Protein AF-A0A938MZ87-F1 (afdb_monomer_lite)

Foldseek 3Di:
DKKWFAAPPPDDIDIDDAPDPVPQPDPVSNVVRVVLLVVLVVLAQAPDAAPVCPPPPVVVVVSVVSNVVSVVSVVVVQVVVCVVPVGPGMDDWRKDADADDPVVVVVVDDSPDPVRIDTDDRHDHPPPPPDDD

Secondary structure (DSSP, 8-state):
-EEEEE-TTSPPPEEEESS-TTTS-SHHHHHHHHHHHHHHHHT---SSPPGGGTT-HHHHHHHHHHHHHHHHHHHHHHHHHHHHHT-SEEEEEEEEEPPPPHHHHHTT--TT-GGGEEEE-SS--TT------

pLDDT: mean 89.69, std 13.4, range [28.67, 97.69]

Structure (mmCIF, N/CA/C/O backbone):
data_AF-A0A938MZ87-F1
#
_entry.id   AF-A0A938MZ87-F1
#
loop_
_atom_site.group_PDB
_atom_site.id
_atom_site.type_symbol
_atom_site.label_atom_id
_atom_site.label_alt_id
_atom_site.label_comp_id
_atom_site.label_asym_id
_atom_site.label_entity_id
_atom_site.label_seq_id
_atom_site.pdbx_PDB_ins_code
_atom_site.Cartn_x
_atom_site.Cartn_y
_atom_site.Cartn_z
_atom_site.occupancy
_atom_site.B_iso_or_equiv
_atom_site.auth_seq_id
_atom_site.auth_comp_id
_atom_site.auth_asym_id
_atom_site.auth_atom_id
_atom_site.pdbx_PDB_model_num
ATOM 1 N 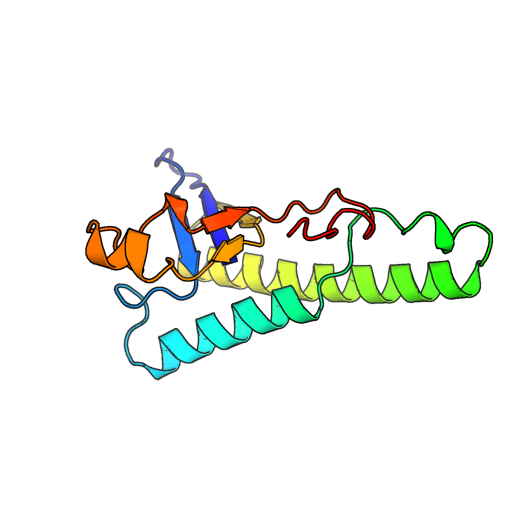N . MET A 1 1 ? -4.345 -3.036 0.932 1.00 92.31 1 MET A N 1
ATOM 2 C CA . MET A 1 1 ? -3.022 -2.578 1.4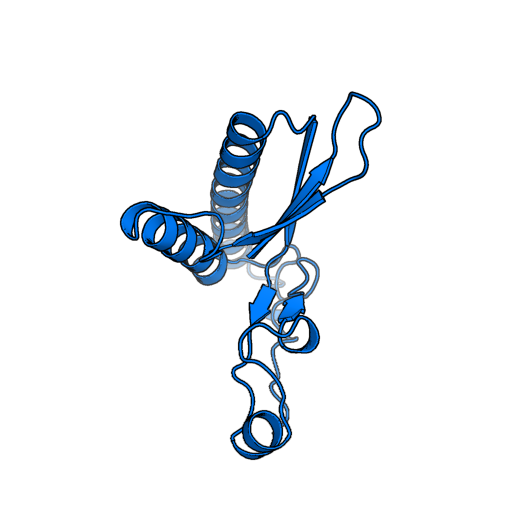40 1.00 92.31 1 MET A CA 1
ATOM 3 C C . MET A 1 1 ? -2.889 -2.940 2.918 1.00 92.31 1 MET A C 1
ATOM 5 O O . MET A 1 1 ? -3.905 -2.948 3.599 1.00 92.31 1 MET A O 1
ATOM 9 N N . ARG A 1 2 ? -1.682 -3.209 3.435 1.00 94.88 2 ARG A N 1
ATOM 10 C CA . ARG A 1 2 ? -1.417 -3.358 4.880 1.00 94.88 2 ARG A CA 1
ATOM 11 C C . ARG A 1 2 ? -0.450 -2.278 5.354 1.00 94.88 2 ARG A C 1
ATOM 13 O O . ARG A 1 2 ? 0.578 -2.066 4.721 1.00 94.88 2 ARG A O 1
ATOM 20 N N . GLY A 1 3 ? -0.792 -1.597 6.441 1.00 94.94 3 GLY A N 1
ATOM 21 C CA . GLY A 1 3 ? 0.102 -0.693 7.156 1.00 94.94 3 GLY A CA 1
ATOM 22 C C . GLY A 1 3 ? 0.555 -1.338 8.460 1.00 94.94 3 GLY A C 1
ATOM 23 O O . GLY A 1 3 ? -0.289 -1.790 9.231 1.00 94.94 3 GLY A O 1
ATOM 24 N N . ARG A 1 4 ? 1.862 -1.368 8.708 1.00 96.25 4 ARG A N 1
ATOM 25 C CA . ARG A 1 4 ? 2.455 -1.693 10.007 1.00 96.25 4 ARG A CA 1
ATOM 26 C C . ARG A 1 4 ? 2.868 -0.390 10.677 1.00 96.25 4 ARG A C 1
ATOM 28 O O . ARG A 1 4 ? 3.621 0.377 10.083 1.00 96.25 4 ARG A O 1
ATOM 35 N N . LEU A 1 5 ? 2.332 -0.127 11.860 1.00 96.00 5 LEU A N 1
ATOM 36 C CA . LEU A 1 5 ? 2.520 1.100 12.620 1.00 96.00 5 LEU A CA 1
ATOM 37 C C . LEU A 1 5 ? 3.399 0.791 13.827 1.00 96.00 5 LEU A C 1
ATOM 39 O O . LEU A 1 5 ? 3.042 -0.059 14.639 1.00 96.00 5 LEU A O 1
ATOM 43 N N . GLU A 1 6 ? 4.525 1.482 13.955 1.00 96.19 6 GLU A N 1
ATOM 44 C CA . GLU A 1 6 ? 5.449 1.315 15.076 1.00 96.19 6 GLU A CA 1
ATOM 45 C C . GLU A 1 6 ? 5.502 2.598 15.907 1.00 96.19 6 GLU A C 1
ATOM 47 O O . GLU A 1 6 ? 5.670 3.704 15.379 1.00 96.19 6 GLU A O 1
ATOM 52 N N . TYR A 1 7 ? 5.330 2.457 17.220 1.00 94.38 7 TYR A N 1
ATOM 53 C CA . TYR A 1 7 ? 5.186 3.573 18.149 1.00 94.38 7 TYR A CA 1
ATOM 54 C C . TYR A 1 7 ? 6.497 3.857 18.890 1.00 94.38 7 TYR A C 1
ATOM 56 O O . TYR A 1 7 ? 7.283 2.962 19.189 1.00 94.38 7 TYR A O 1
ATOM 64 N N . GLY A 1 8 ? 6.755 5.133 19.187 1.00 90.88 8 GLY A N 1
ATOM 65 C CA . GLY A 1 8 ? 7.977 5.558 19.884 1.00 90.88 8 GLY A CA 1
ATOM 66 C C . GLY A 1 8 ? 7.928 5.420 21.409 1.00 90.88 8 GLY A C 1
ATOM 67 O O . GLY A 1 8 ? 8.943 5.643 22.061 1.00 90.88 8 GLY A O 1
ATOM 68 N N . ASP A 1 9 ? 6.766 5.085 21.965 1.00 90.75 9 ASP A N 1
ATOM 69 C CA . ASP A 1 9 ? 6.466 5.053 23.402 1.00 90.75 9 ASP A CA 1
ATOM 70 C C . ASP A 1 9 ? 6.504 3.640 24.011 1.00 90.75 9 ASP A C 1
ATOM 72 O O . ASP A 1 9 ? 6.147 3.454 25.172 1.00 90.75 9 ASP A O 1
ATOM 76 N N . GLY A 1 10 ? 6.953 2.644 23.240 1.00 86.25 10 GLY A N 1
ATOM 77 C CA . GLY A 1 10 ? 7.078 1.255 23.682 1.00 86.25 10 GLY A CA 1
ATOM 78 C C . GLY A 1 10 ? 5.811 0.410 23.526 1.00 86.25 10 GLY A C 1
ATOM 79 O O . GLY A 1 10 ? 5.836 -0.760 23.904 1.00 86.25 10 GLY A O 1
ATOM 80 N N . ARG A 1 11 ? 4.721 0.952 22.958 1.00 92.56 11 ARG A N 1
ATOM 81 C CA . ARG A 1 11 ? 3.563 0.140 22.546 1.00 92.56 11 ARG A CA 1
ATOM 82 C C . ARG A 1 11 ? 3.949 -0.845 21.440 1.00 92.56 11 ARG A C 1
ATOM 84 O O . ARG A 1 11 ? 4.803 -0.552 20.603 1.00 92.56 11 ARG A O 1
ATOM 91 N N . GLU A 1 12 ? 3.288 -2.002 21.423 1.00 93.62 12 GLU A N 1
ATOM 92 C CA . GLU A 1 12 ? 3.479 -3.003 20.372 1.00 93.62 12 GLU A CA 1
ATOM 93 C C . GLU A 1 12 ? 3.107 -2.453 18.991 1.00 93.62 12 GLU A C 1
ATOM 95 O O . GLU A 1 12 ? 2.204 -1.624 18.850 1.00 93.62 12 GLU A O 1
ATOM 100 N N . ALA A 1 13 ? 3.812 -2.937 17.966 1.00 94.06 13 ALA A N 1
ATOM 101 C CA . ALA A 1 13 ? 3.510 -2.591 16.588 1.00 94.06 13 ALA A CA 1
ATOM 102 C C . ALA A 1 13 ? 2.105 -3.074 16.208 1.00 94.06 13 ALA A C 1
ATOM 104 O O . ALA A 1 13 ? 1.732 -4.217 16.475 1.00 94.06 13 ALA A O 1
ATOM 105 N N . GLU A 1 14 ? 1.345 -2.219 15.535 1.00 94.62 14 GLU A N 1
ATOM 106 C CA . GLU A 1 14 ? -0.022 -2.512 15.122 1.00 94.62 14 GLU A CA 1
ATOM 107 C C . GLU A 1 14 ? -0.088 -2.739 13.610 1.00 94.62 14 GLU A C 1
ATOM 109 O O . GLU A 1 14 ? 0.433 -1.946 12.824 1.00 94.62 14 GLU A O 1
ATOM 114 N N . GLU A 1 15 ? -0.767 -3.801 13.178 1.00 93.81 15 GLU A N 1
ATOM 115 C CA . GLU A 1 15 ? -1.067 -4.023 11.764 1.00 93.81 15 GLU A CA 1
ATOM 116 C C . GLU A 1 15 ? -2.510 -3.641 11.442 1.00 93.81 15 GLU A C 1
ATOM 118 O O . GLU A 1 15 ? -3.456 -4.143 12.049 1.00 93.81 15 GLU A O 1
ATOM 123 N N . ARG A 1 16 ? -2.683 -2.803 10.417 1.00 92.62 16 ARG A N 1
ATOM 124 C CA . ARG A 1 16 ? -3.989 -2.412 9.877 1.00 92.62 16 ARG A CA 1
ATOM 125 C C . ARG A 1 16 ? -4.092 -2.774 8.404 1.00 92.62 16 ARG A C 1
ATOM 127 O O . ARG A 1 16 ? -3.166 -2.542 7.627 1.00 92.62 16 ARG A O 1
ATOM 134 N N . ILE A 1 17 ? -5.235 -3.323 8.010 1.00 92.75 17 ILE A N 1
ATOM 135 C CA . ILE A 1 17 ? -5.586 -3.558 6.605 1.00 92.75 17 ILE A CA 1
ATOM 136 C C . ILE A 1 1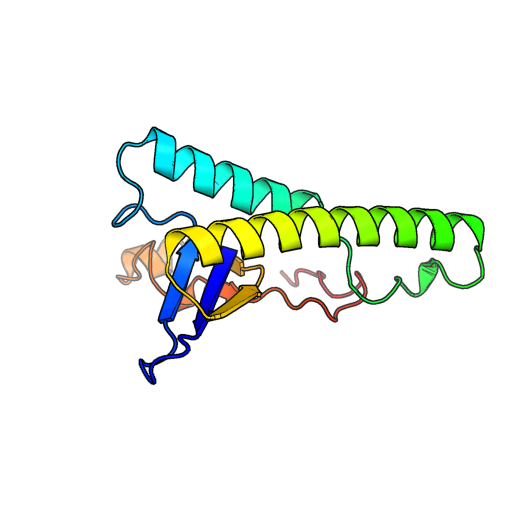7 ? -6.447 -2.387 6.138 1.00 92.75 17 ILE A C 1
ATOM 138 O O . ILE A 1 17 ? -7.330 -1.957 6.869 1.00 92.75 17 ILE A O 1
ATOM 142 N N . TYR A 1 18 ? -6.176 -1.888 4.935 1.00 92.44 18 TYR A N 1
ATOM 143 C CA . TYR A 1 18 ? -6.931 -0.821 4.287 1.00 92.44 18 TYR A CA 1
ATOM 144 C C . TYR A 1 18 ? -7.484 -1.310 2.939 1.00 92.44 18 TYR A C 1
ATOM 146 O O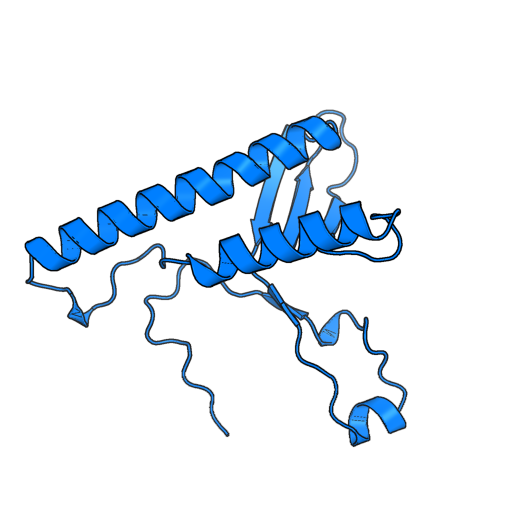 . TYR A 1 18 ? -6.728 -1.936 2.173 1.00 92.44 18 TYR A O 1
ATOM 154 N N . PRO A 1 19 ? -8.749 -0.991 2.616 1.00 92.56 19 PRO A N 1
ATOM 155 C CA . PRO A 1 19 ? -9.737 -0.349 3.496 1.00 92.56 19 PRO A CA 1
ATOM 156 C C . PRO A 1 19 ? -10.326 -1.323 4.544 1.00 92.56 19 PRO A C 1
ATOM 158 O O . PRO A 1 19 ? -10.281 -2.540 4.360 1.00 92.56 19 PRO A O 1
ATOM 161 N N . ASN A 1 20 ? -10.914 -0.801 5.623 1.00 90.75 20 ASN A N 1
ATOM 162 C CA . ASN A 1 20 ? -11.509 -1.564 6.727 1.00 90.75 20 ASN A CA 1
ATOM 163 C C . ASN A 1 20 ? -12.872 -1.001 7.160 1.00 90.75 20 ASN A C 1
ATOM 165 O O . ASN A 1 20 ? -12.983 0.096 7.710 1.00 90.75 20 ASN A O 1
ATOM 169 N N . LEU A 1 21 ? -13.919 -1.810 6.971 1.00 88.50 21 LEU A N 1
ATOM 170 C CA . LEU A 1 21 ? -15.310 -1.450 7.270 1.00 88.50 21 LEU A CA 1
ATOM 171 C C . LEU A 1 21 ? -15.585 -1.175 8.756 1.00 88.50 21 LEU A C 1
ATOM 173 O O . LEU A 1 21 ? -16.552 -0.480 9.060 1.00 88.50 21 LEU A O 1
ATOM 177 N N . ASN A 1 22 ? -14.765 -1.695 9.671 1.00 88.75 22 ASN A N 1
ATOM 178 C CA . ASN A 1 22 ? -14.955 -1.515 11.112 1.00 88.75 22 ASN A CA 1
ATOM 179 C C . ASN A 1 22 ? -14.423 -0.166 11.611 1.00 88.75 22 ASN A C 1
ATOM 181 O O . ASN A 1 22 ? -14.893 0.336 12.628 1.00 88.75 22 ASN A O 1
ATOM 185 N N . THR A 1 23 ? -13.447 0.419 10.914 1.00 87.88 23 THR A N 1
ATOM 186 C CA . THR A 1 23 ? -12.738 1.628 11.366 1.00 87.88 23 THR A CA 1
ATOM 187 C C . THR A 1 23 ? -12.959 2.838 10.461 1.00 87.88 23 THR A C 1
ATOM 189 O O . THR A 1 23 ? -12.725 3.963 10.886 1.00 87.88 23 THR A O 1
ATOM 192 N N . GLU A 1 24 ? -13.422 2.642 9.224 1.00 91.00 24 GLU A N 1
ATOM 193 C CA . GLU A 1 24 ? -13.500 3.699 8.206 1.00 91.00 24 GLU A CA 1
ATOM 194 C C . GLU A 1 24 ? -14.944 4.128 7.903 1.00 91.00 24 GLU A C 1
ATOM 196 O O . GLU A 1 24 ? -15.379 4.190 6.752 1.00 91.00 24 GLU A O 1
ATOM 201 N N . TRP A 1 25 ? -15.698 4.455 8.951 1.00 87.94 25 TRP A N 1
ATOM 202 C CA . TRP A 1 25 ? -17.011 5.093 8.829 1.00 87.94 25 TRP A CA 1
ATOM 203 C C . TRP A 1 25 ? -16.898 6.624 8.882 1.00 87.94 25 TRP A C 1
ATOM 205 O O . TRP A 1 25 ? -16.084 7.144 9.644 1.00 87.94 25 TRP A O 1
ATOM 215 N N . PRO A 1 26 ? -17.717 7.381 8.122 1.00 93.44 26 PRO A N 1
ATOM 216 C CA . PRO A 1 26 ? -18.791 6.952 7.213 1.00 93.44 26 PRO A CA 1
ATOM 217 C C . PRO A 1 26 ? -18.285 6.370 5.883 1.00 93.44 26 PRO A C 1
ATOM 219 O O . PRO A 1 26 ? -17.107 6.482 5.572 1.00 93.44 26 PRO A O 1
ATOM 222 N N . ARG A 1 27 ? -19.183 5.816 5.047 1.00 91.31 27 ARG A N 1
ATOM 223 C CA . ARG A 1 27 ? -18.856 5.159 3.753 1.00 91.31 27 ARG A CA 1
ATOM 224 C C . ARG A 1 27 ? -17.879 5.938 2.857 1.00 91.31 27 ARG A C 1
ATOM 226 O O . ARG A 1 27 ? -17.120 5.324 2.113 1.00 91.31 27 ARG A O 1
ATOM 233 N N . LEU A 1 28 ? -17.891 7.272 2.909 1.00 94.31 28 LEU A N 1
ATOM 234 C CA . LEU A 1 28 ? -16.954 8.108 2.153 1.00 94.31 28 LEU A CA 1
ATOM 235 C C . LEU A 1 28 ? -15.494 7.933 2.610 1.00 94.31 28 LEU A C 1
ATOM 237 O O . LEU A 1 28 ? -14.596 7.940 1.771 1.00 94.31 28 LEU A O 1
ATOM 241 N N . LEU A 1 29 ? -15.251 7.748 3.911 1.00 91.50 29 LEU A N 1
ATOM 242 C CA . LEU A 1 29 ? -13.917 7.495 4.453 1.00 91.50 29 LEU A CA 1
ATOM 243 C C . LEU A 1 29 ? -13.392 6.134 3.982 1.00 91.50 29 LEU A C 1
ATOM 245 O O . LEU A 1 29 ? -12.290 6.068 3.441 1.00 91.50 29 LEU A O 1
ATOM 249 N N . TYR A 1 30 ? -14.216 5.088 4.075 1.00 93.94 30 TYR A N 1
ATOM 250 C CA . TYR A 1 30 ? -13.907 3.778 3.497 1.00 93.94 30 TYR A CA 1
ATOM 251 C C . TYR A 1 30 ? -13.573 3.883 2.006 1.00 93.94 30 TYR A C 1
ATOM 253 O O . TYR A 1 30 ? -12.547 3.388 1.543 1.00 93.94 30 TYR A O 1
ATOM 261 N N . HIS A 1 31 ? -14.414 4.584 1.239 1.00 93.50 31 HIS A N 1
ATOM 262 C CA . HIS A 1 31 ? -14.192 4.754 -0.193 1.00 93.50 31 HIS A CA 1
ATOM 263 C C . HIS A 1 31 ? -12.875 5.480 -0.489 1.00 93.50 31 HIS A C 1
ATOM 265 O O . HIS A 1 31 ? -12.169 5.106 -1.421 1.00 93.50 31 HIS A O 1
ATOM 271 N N . ARG A 1 32 ? -12.493 6.470 0.326 1.00 93.12 32 ARG A N 1
ATOM 272 C CA . ARG A 1 32 ? -11.180 7.113 0.219 1.00 93.12 32 ARG A CA 1
ATOM 273 C C . ARG A 1 32 ? -10.057 6.092 0.399 1.00 93.12 32 ARG A C 1
ATOM 275 O O . ARG A 1 32 ? -9.195 6.014 -0.467 1.00 93.12 32 ARG A O 1
ATOM 282 N N . HIS A 1 33 ? -10.061 5.298 1.467 1.00 92.88 33 HIS A N 1
ATOM 283 C CA . HIS A 1 33 ? -9.010 4.298 1.696 1.00 92.88 33 HIS A CA 1
ATOM 284 C C . HIS A 1 33 ? -8.979 3.204 0.625 1.00 92.88 33 HIS A C 1
ATOM 286 O O . HIS A 1 33 ? -7.891 2.759 0.247 1.00 92.88 33 HIS A O 1
ATOM 292 N N . PHE A 1 34 ? -10.142 2.833 0.083 1.00 94.38 34 PHE A N 1
ATOM 293 C CA . PHE A 1 34 ? -10.246 1.970 -1.088 1.00 94.38 34 PHE A CA 1
ATOM 294 C C . PHE A 1 34 ? -9.523 2.598 -2.285 1.00 94.38 34 PHE A C 1
ATOM 296 O O . PHE A 1 34 ? -8.558 2.027 -2.784 1.00 94.38 34 PHE A O 1
ATOM 303 N N . MET A 1 35 ? -9.899 3.819 -2.680 1.00 94.62 35 MET A N 1
ATOM 304 C CA . MET A 1 35 ? -9.300 4.509 -3.828 1.00 94.62 35 MET A CA 1
ATOM 305 C C . MET A 1 35 ? -7.793 4.732 -3.668 1.00 94.62 35 MET A C 1
ATOM 307 O O . MET A 1 35 ? -7.055 4.629 -4.645 1.00 94.62 35 MET A O 1
ATOM 311 N N . LEU A 1 36 ? -7.321 5.024 -2.453 1.00 93.56 36 LEU A N 1
ATOM 312 C CA . LEU A 1 36 ? -5.891 5.171 -2.175 1.00 93.56 36 LEU A CA 1
ATOM 313 C C . LEU A 1 36 ? -5.161 3.828 -2.325 1.00 93.56 36 LEU A C 1
ATOM 315 O O . LEU A 1 36 ? -4.147 3.759 -3.015 1.00 93.56 36 LEU A O 1
ATOM 319 N N . SER A 1 37 ? -5.696 2.752 -1.744 1.00 93.81 37 SER A N 1
ATOM 320 C CA . SER A 1 37 ? -5.101 1.413 -1.851 1.00 93.81 37 SER A CA 1
ATOM 321 C C . SER A 1 37 ? -5.015 0.940 -3.307 1.00 93.81 37 SER A C 1
ATOM 323 O O . SER A 1 37 ? -3.958 0.473 -3.732 1.00 93.81 37 SER A O 1
ATOM 325 N N . GLU A 1 38 ? -6.082 1.144 -4.083 1.00 94.94 38 GLU A N 1
ATOM 326 C CA . GLU A 1 38 ? -6.126 0.825 -5.515 1.00 94.94 38 GLU A CA 1
ATOM 327 C C . GLU A 1 38 ? -5.153 1.692 -6.321 1.00 94.94 38 GLU A C 1
ATOM 329 O O . GLU A 1 38 ? -4.405 1.197 -7.158 1.00 94.94 38 GLU A O 1
ATOM 334 N N . SER A 1 39 ? -5.103 2.997 -6.038 1.00 95.00 39 SER A N 1
ATOM 335 C CA . SER A 1 39 ? -4.171 3.934 -6.674 1.00 95.00 39 SER A CA 1
ATOM 336 C C . SER A 1 39 ? -2.708 3.529 -6.464 1.00 95.00 39 SER A C 1
ATOM 338 O O . SER A 1 39 ? -1.911 3.617 -7.400 1.00 95.00 39 SER A O 1
ATOM 340 N N . LEU A 1 40 ? -2.349 3.069 -5.260 1.00 94.44 40 LEU A N 1
ATOM 341 C CA . LEU A 1 40 ? -1.006 2.566 -4.968 1.00 94.44 40 LEU A CA 1
ATOM 342 C C . LEU A 1 40 ? -0.695 1.301 -5.775 1.00 94.44 40 LEU A C 1
ATOM 344 O O . LEU A 1 40 ? 0.387 1.193 -6.344 1.00 94.44 40 LEU A O 1
ATOM 348 N N . HIS A 1 41 ? -1.634 0.355 -5.835 1.00 95.19 41 HIS A N 1
ATOM 349 C CA . HIS A 1 41 ? -1.447 -0.884 -6.586 1.00 95.19 41 HIS A CA 1
ATOM 350 C C . HIS A 1 41 ? -1.329 -0.627 -8.096 1.00 95.19 41 HIS A C 1
ATOM 352 O O . HIS A 1 41 ? -0.393 -1.112 -8.723 1.00 95.19 41 HIS A O 1
ATOM 358 N N . ASN A 1 42 ? -2.221 0.183 -8.669 1.00 95.06 42 ASN A N 1
ATOM 359 C CA . ASN A 1 42 ? -2.280 0.448 -10.111 1.00 95.06 42 ASN A CA 1
ATOM 360 C C . ASN A 1 42 ? -1.060 1.204 -10.650 1.00 95.06 42 ASN A C 1
ATOM 362 O O . ASN A 1 42 ? -0.763 1.136 -11.839 1.00 95.06 42 ASN A O 1
ATOM 366 N N . ARG A 1 43 ? -0.361 1.948 -9.788 1.00 95.31 43 ARG A N 1
ATOM 367 C CA . ARG A 1 43 ? 0.870 2.677 -10.131 1.00 95.31 43 ARG A CA 1
ATOM 368 C C . ARG A 1 43 ? 2.126 1.951 -9.674 1.00 95.31 43 ARG A C 1
ATOM 370 O O . ARG A 1 43 ? 3.199 2.548 -9.689 1.00 95.31 43 ARG A O 1
ATOM 377 N N . TYR A 1 44 ? 2.001 0.707 -9.220 1.00 95.88 44 TYR A N 1
ATOM 378 C CA . TYR A 1 44 ? 3.140 -0.055 -8.748 1.00 95.88 44 TYR A CA 1
ATOM 379 C C . TYR A 1 44 ? 4.197 -0.195 -9.842 1.00 95.88 44 TYR A C 1
ATOM 381 O O . TYR A 1 44 ? 3.913 -0.595 -10.969 1.00 95.88 44 TYR A O 1
ATOM 389 N N . VAL A 1 45 ? 5.434 0.102 -9.464 1.00 94.62 45 VAL A N 1
ATOM 390 C CA . VAL A 1 45 ? 6.626 -0.171 -10.258 1.00 94.62 45 VAL A CA 1
ATOM 391 C C . VAL A 1 45 ? 7.572 -0.938 -9.344 1.00 94.62 45 VAL A C 1
ATOM 393 O O . VAL A 1 45 ? 7.822 -0.444 -8.240 1.00 94.62 45 VAL A O 1
ATOM 396 N N . PRO A 1 46 ? 8.088 -2.112 -9.747 1.00 92.94 46 PRO A N 1
ATOM 397 C CA . PRO A 1 46 ? 8.969 -2.908 -8.898 1.00 92.94 46 PRO A CA 1
ATOM 398 C C . PRO A 1 46 ? 10.238 -2.150 -8.530 1.00 92.94 46 PRO A C 1
ATOM 400 O O . PRO A 1 46 ? 10.617 -1.194 -9.206 1.00 92.94 46 PRO A O 1
ATOM 403 N N . ARG A 1 47 ? 10.895 -2.551 -7.439 1.00 91.94 47 ARG A N 1
ATOM 404 C CA . ARG A 1 47 ? 12.135 -1.909 -6.985 1.00 91.94 47 ARG A CA 1
ATOM 405 C C . ARG A 1 47 ? 13.319 -2.214 -7.895 1.00 91.94 47 ARG A C 1
ATOM 407 O O . ARG A 1 47 ? 14.196 -1.367 -8.056 1.00 91.94 47 ARG A O 1
ATOM 414 N N . LEU A 1 48 ? 13.362 -3.417 -8.461 1.00 90.69 48 LEU A N 1
ATOM 415 C CA . LEU A 1 48 ? 14.391 -3.829 -9.408 1.00 90.69 48 LEU A CA 1
ATOM 416 C C . LEU A 1 48 ? 13.871 -3.673 -10.841 1.00 90.69 48 LEU A C 1
ATOM 418 O O . LEU A 1 48 ? 12.718 -4.024 -11.113 1.00 90.69 48 LEU A O 1
ATOM 422 N N . PRO A 1 49 ? 14.686 -3.129 -11.762 1.00 90.62 49 PRO A N 1
ATOM 423 C CA . PRO A 1 49 ? 14.288 -3.042 -13.154 1.00 90.62 49 PRO A CA 1
ATOM 424 C C . PRO A 1 49 ? 14.110 -4.457 -13.722 1.00 90.62 49 PRO A C 1
ATOM 426 O O . PRO A 1 49 ? 14.945 -5.323 -13.447 1.00 90.62 49 PRO A O 1
ATOM 429 N N . PRO A 1 50 ? 13.054 -4.696 -14.516 1.00 89.31 50 PRO A N 1
ATOM 430 C CA . PRO A 1 50 ? 12.892 -5.953 -15.229 1.00 89.31 50 PRO A CA 1
ATOM 431 C C . PRO A 1 50 ? 14.114 -6.255 -16.121 1.00 89.31 50 PRO A C 1
ATOM 433 O O . PRO A 1 50 ? 14.644 -5.319 -16.742 1.00 89.31 50 PRO A O 1
ATOM 436 N N . PRO A 1 51 ? 14.584 -7.518 -16.189 1.00 89.06 51 PRO A N 1
ATOM 437 C CA . PRO A 1 51 ? 15.749 -7.903 -16.988 1.00 89.06 51 PRO A CA 1
ATOM 438 C C . PRO A 1 51 ? 15.647 -7.502 -18.465 1.00 89.06 51 PRO A C 1
ATOM 440 O O . PRO A 1 51 ? 16.657 -7.200 -19.096 1.00 89.06 51 PRO A O 1
ATOM 443 N N . GLU A 1 52 ? 14.434 -7.427 -19.012 1.00 88.56 52 GLU A N 1
ATOM 444 C CA . GLU A 1 52 ? 14.148 -7.092 -20.410 1.00 88.56 52 GLU A CA 1
ATOM 445 C C . GLU A 1 52 ? 14.506 -5.645 -20.761 1.00 88.56 52 GLU A C 1
ATOM 447 O O . GLU A 1 52 ? 14.713 -5.321 -21.929 1.00 88.56 52 GLU A O 1
ATOM 452 N N . LEU A 1 53 ? 14.596 -4.761 -19.761 1.00 89.62 53 LEU A N 1
ATOM 453 C CA . LEU A 1 53 ? 15.010 -3.371 -19.965 1.00 89.62 53 LEU A CA 1
ATOM 454 C C . LEU A 1 53 ? 16.539 -3.223 -20.033 1.00 89.62 53 LEU A C 1
ATOM 456 O O . LEU A 1 53 ? 17.043 -2.127 -20.308 1.00 89.62 53 LEU A O 1
ATOM 460 N N . ALA A 1 54 ? 17.296 -4.292 -19.761 1.00 86.38 54 ALA A N 1
ATOM 461 C CA . ALA A 1 54 ? 18.750 -4.255 -19.775 1.00 86.38 54 ALA A CA 1
ATOM 462 C C . ALA A 1 54 ? 19.278 -3.826 -21.154 1.00 86.38 54 ALA A C 1
ATOM 464 O O . ALA A 1 54 ? 18.861 -4.318 -22.198 1.00 86.38 54 ALA A O 1
ATOM 465 N N . GLY A 1 55 ? 20.212 -2.873 -21.161 1.00 86.06 55 GLY A N 1
ATOM 466 C CA . GLY A 1 55 ? 20.810 -2.344 -22.391 1.00 86.06 55 GLY A CA 1
ATOM 467 C C . GLY A 1 55 ? 19.992 -1.261 -23.106 1.00 86.06 55 GLY A C 1
ATOM 468 O O . GLY A 1 55 ? 20.542 -0.593 -23.979 1.00 86.06 55 GLY A O 1
ATOM 469 N N . ASN A 1 56 ? 18.738 -0.998 -22.709 1.00 93.56 56 ASN A N 1
ATOM 470 C CA . ASN A 1 56 ? 17.954 0.120 -23.238 1.00 93.56 56 ASN A CA 1
ATOM 471 C C . ASN A 1 56 ? 17.937 1.304 -22.259 1.00 93.56 56 ASN A C 1
ATOM 473 O O . ASN A 1 56 ? 17.093 1.405 -21.366 1.00 93.56 56 ASN A O 1
ATOM 477 N N . ALA A 1 57 ? 18.878 2.233 -22.444 1.00 93.69 57 ALA A N 1
ATOM 478 C CA . ALA A 1 57 ? 19.045 3.379 -21.552 1.00 93.69 57 ALA A CA 1
ATOM 479 C C . ALA A 1 57 ? 17.771 4.234 -21.421 1.00 93.69 57 ALA A C 1
ATOM 481 O O . ALA A 1 57 ? 17.437 4.658 -20.317 1.00 93.69 57 ALA A O 1
ATOM 482 N N . GLU A 1 58 ? 17.037 4.466 -22.511 1.00 95.56 58 GLU A N 1
ATOM 483 C CA . GLU A 1 58 ? 15.827 5.295 -22.499 1.00 95.56 58 GLU A CA 1
ATOM 484 C C . GLU A 1 58 ? 14.692 4.634 -21.701 1.00 95.56 58 GLU A C 1
ATOM 486 O O . GLU A 1 58 ? 14.042 5.281 -20.875 1.00 95.56 58 GLU A O 1
ATOM 491 N N . GLN A 1 59 ? 14.481 3.330 -21.897 1.00 94.19 59 GLN A N 1
ATOM 492 C CA . GLN A 1 59 ? 13.488 2.570 -21.136 1.00 94.19 59 GLN A CA 1
ATOM 493 C C . GLN A 1 59 ? 13.845 2.497 -19.648 1.00 94.19 59 GLN A C 1
ATOM 495 O O . GLN A 1 59 ? 12.965 2.674 -18.805 1.00 94.19 59 GLN A O 1
ATOM 500 N N . ILE A 1 60 ? 15.129 2.330 -19.315 1.00 95.38 60 ILE A N 1
ATOM 501 C CA . ILE A 1 60 ? 15.606 2.384 -17.927 1.00 95.38 60 ILE A CA 1
ATOM 502 C C . ILE A 1 60 ? 15.320 3.754 -17.299 1.00 95.38 60 ILE A C 1
ATOM 504 O O . ILE A 1 60 ? 14.878 3.809 -16.151 1.00 95.38 60 ILE A O 1
ATOM 508 N N . GLN A 1 61 ? 15.522 4.864 -18.019 1.00 95.62 61 GLN A N 1
ATOM 509 C CA . GLN A 1 61 ? 15.188 6.194 -17.490 1.00 95.62 61 GLN A CA 1
ATOM 510 C C . GLN A 1 61 ? 13.682 6.366 -17.262 1.00 95.62 61 GLN A C 1
ATOM 512 O O . GLN A 1 61 ? 13.281 6.860 -16.208 1.00 95.62 61 GLN A O 1
ATOM 517 N N . ARG A 1 62 ? 12.839 5.912 -18.201 1.00 95.50 62 ARG A N 1
ATOM 518 C CA . ARG A 1 62 ? 11.376 5.932 -18.031 1.00 95.50 62 ARG A CA 1
ATOM 519 C C . ARG A 1 62 ? 10.929 5.104 -16.827 1.00 95.50 62 ARG A C 1
ATOM 521 O O . ARG A 1 62 ? 10.124 5.580 -16.030 1.00 95.50 62 ARG A O 1
ATOM 528 N N . TRP A 1 63 ? 11.492 3.909 -16.657 1.00 95.00 63 TRP A N 1
ATOM 529 C CA . TRP A 1 63 ? 11.233 3.055 -15.499 1.00 95.00 63 TRP A CA 1
ATOM 530 C C . TRP A 1 63 ? 11.642 3.740 -14.186 1.00 95.00 63 TRP A C 1
ATOM 532 O O . TRP A 1 63 ? 10.853 3.767 -13.244 1.00 95.00 63 TRP A O 1
ATOM 542 N N . ARG A 1 64 ? 12.821 4.381 -14.132 1.00 96.00 64 ARG A N 1
ATOM 543 C CA . ARG A 1 64 ? 13.284 5.122 -12.941 1.00 96.00 64 ARG A CA 1
ATOM 544 C C . ARG A 1 64 ? 12.341 6.265 -12.584 1.00 96.00 64 ARG A C 1
ATOM 546 O O . ARG A 1 64 ? 12.020 6.438 -11.413 1.00 96.00 64 ARG A O 1
ATOM 553 N N . ALA A 1 65 ? 11.890 7.028 -13.579 1.00 97.12 65 ALA A N 1
ATOM 554 C CA . ALA A 1 65 ? 10.941 8.116 -13.368 1.00 97.12 65 ALA A CA 1
ATOM 555 C C . ALA A 1 65 ? 9.599 7.598 -12.820 1.00 97.12 65 ALA A C 1
ATOM 557 O O . ALA A 1 65 ? 9.077 8.150 -11.854 1.00 97.12 65 ALA A O 1
ATOM 558 N N . ALA A 1 66 ? 9.079 6.501 -13.381 1.00 96.12 66 ALA A N 1
ATOM 559 C CA . ALA A 1 66 ? 7.851 5.872 -12.900 1.00 96.12 66 ALA A CA 1
ATOM 560 C C . ALA A 1 66 ? 8.004 5.326 -11.468 1.00 96.12 66 ALA A C 1
ATOM 562 O O . ALA A 1 66 ? 7.119 5.525 -10.636 1.00 96.12 66 ALA A O 1
ATOM 563 N N . ARG A 1 67 ? 9.148 4.705 -11.146 1.00 96.06 67 ARG A N 1
ATOM 564 C CA . ARG A 1 67 ? 9.448 4.225 -9.791 1.00 96.06 67 ARG A CA 1
ATOM 565 C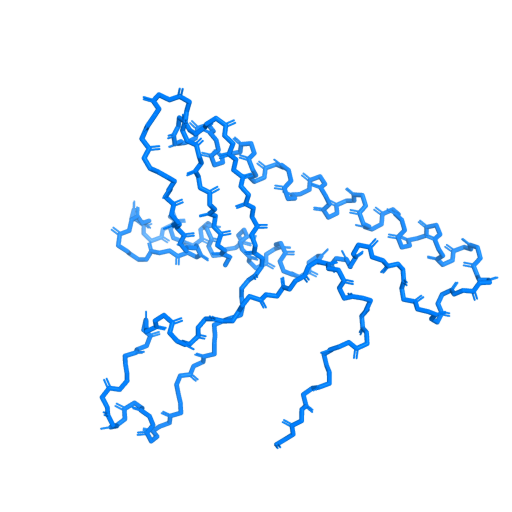 C . ARG A 1 67 ? 9.521 5.364 -8.777 1.00 96.06 67 ARG A C 1
ATOM 567 O O . ARG A 1 67 ? 8.932 5.248 -7.708 1.00 96.06 67 ARG A O 1
ATOM 574 N N . GLN A 1 68 ? 10.187 6.467 -9.115 1.00 97.50 68 GLN A N 1
ATOM 575 C CA . GLN A 1 68 ? 10.233 7.648 -8.247 1.00 97.50 68 GLN A CA 1
ATOM 576 C C . GLN A 1 68 ? 8.835 8.204 -7.970 1.00 97.50 68 GLN A C 1
ATOM 578 O O . GLN A 1 68 ? 8.544 8.612 -6.849 1.00 97.50 68 GLN A O 1
ATOM 583 N N . GLU A 1 69 ? 7.958 8.214 -8.974 1.00 96.88 69 GLU A N 1
ATOM 584 C CA . GLU A 1 69 ? 6.583 8.678 -8.795 1.00 96.88 69 GLU A CA 1
ATOM 585 C C . GLU A 1 69 ? 5.772 7.745 -7.887 1.00 96.88 69 GLU A C 1
ATOM 587 O O . GLU A 1 69 ? 5.068 8.208 -6.987 1.00 96.88 69 GLU A O 1
ATOM 592 N N . TYR A 1 70 ? 5.929 6.429 -8.054 1.00 96.81 70 TYR A N 1
ATOM 593 C CA . TYR A 1 70 ? 5.352 5.440 -7.144 1.00 96.81 70 TYR A CA 1
ATOM 594 C C . TYR A 1 70 ? 5.837 5.633 -5.698 1.00 96.81 70 TYR A C 1
ATOM 596 O O . TYR A 1 70 ? 5.028 5.620 -4.769 1.00 96.81 70 TYR A O 1
ATOM 604 N N . GLU A 1 71 ? 7.136 5.858 -5.493 1.00 96.88 71 GLU A N 1
ATOM 605 C CA . GLU A 1 71 ? 7.709 6.085 -4.161 1.00 96.88 71 GLU A CA 1
ATOM 606 C C . GLU A 1 71 ? 7.167 7.361 -3.517 1.00 96.88 71 GLU A C 1
ATOM 608 O O . GLU A 1 71 ? 6.752 7.318 -2.363 1.00 96.88 71 GLU A O 1
ATOM 613 N N . ARG A 1 72 ? 7.052 8.467 -4.266 1.00 97.69 72 ARG A N 1
ATOM 614 C CA . ARG A 1 72 ? 6.422 9.701 -3.761 1.00 97.69 72 ARG A CA 1
ATOM 615 C C . ARG A 1 72 ? 4.975 9.476 -3.336 1.00 97.69 72 ARG A C 1
ATOM 617 O O . ARG A 1 72 ? 4.556 9.975 -2.290 1.00 97.69 72 ARG A O 1
ATOM 624 N N . LEU A 1 73 ? 4.209 8.726 -4.128 1.00 95.81 73 LEU A N 1
ATOM 625 C CA . LEU A 1 73 ? 2.829 8.381 -3.798 1.00 95.81 73 LEU A CA 1
ATOM 626 C C . LEU A 1 73 ? 2.750 7.533 -2.522 1.00 95.81 73 LEU A C 1
ATOM 628 O O . LEU A 1 73 ? 1.966 7.845 -1.625 1.00 95.81 73 LEU A O 1
ATOM 632 N N . ARG A 1 74 ? 3.579 6.486 -2.420 1.00 96.69 74 ARG A N 1
ATOM 633 C CA . ARG A 1 74 ? 3.679 5.634 -1.227 1.00 96.69 74 ARG A CA 1
ATOM 634 C C . ARG A 1 74 ? 4.050 6.458 0.004 1.00 96.69 74 ARG A C 1
ATOM 636 O O . ARG A 1 74 ? 3.405 6.328 1.042 1.00 96.69 74 ARG A O 1
ATOM 643 N N . ASP A 1 75 ? 5.058 7.314 -0.113 1.00 96.94 75 ASP A N 1
ATOM 644 C CA . ASP A 1 75 ? 5.574 8.110 0.998 1.00 96.94 75 ASP A CA 1
ATOM 645 C C . ASP A 1 75 ? 4.550 9.151 1.459 1.00 96.94 75 ASP A C 1
ATOM 647 O O . ASP A 1 75 ? 4.381 9.351 2.659 1.00 96.94 75 ASP A O 1
ATOM 651 N N . SER A 1 76 ? 3.767 9.726 0.540 1.00 96.12 76 SER A N 1
ATOM 652 C CA . SER A 1 76 ? 2.610 10.558 0.893 1.00 96.12 76 SER A CA 1
ATOM 653 C C . SER A 1 76 ? 1.614 9.807 1.787 1.00 96.12 76 SER A C 1
ATOM 655 O O . SER A 1 76 ? 1.093 10.375 2.752 1.00 96.12 76 SER A O 1
ATOM 657 N N . TYR A 1 77 ? 1.373 8.520 1.521 1.00 94.75 77 TYR A N 1
ATOM 658 C CA . TYR A 1 77 ? 0.471 7.705 2.339 1.00 94.75 77 TYR A CA 1
ATOM 659 C C . TYR A 1 77 ? 1.094 7.333 3.680 1.00 94.75 77 TYR A C 1
ATOM 661 O O . TYR A 1 77 ? 0.406 7.400 4.696 1.00 94.75 77 TYR A O 1
ATOM 669 N N . VAL A 1 78 ? 2.390 7.010 3.710 1.00 96.44 78 VAL A N 1
ATOM 670 C CA . VAL A 1 78 ? 3.147 6.818 4.958 1.00 96.44 78 VAL A CA 1
ATOM 671 C C . VAL A 1 78 ? 3.022 8.065 5.833 1.00 96.44 78 VAL A C 1
ATOM 673 O O . VAL A 1 78 ? 2.620 7.960 6.990 1.00 96.44 78 VAL A O 1
ATOM 676 N N . THR A 1 79 ? 3.284 9.254 5.285 1.00 95.75 79 THR A N 1
ATOM 677 C CA . THR A 1 79 ? 3.142 10.529 6.001 1.00 95.75 79 THR A CA 1
ATOM 678 C C . THR A 1 79 ? 1.723 10.729 6.525 1.00 95.75 79 THR A C 1
ATOM 680 O O . THR A 1 79 ? 1.552 11.094 7.688 1.00 95.75 79 THR A O 1
ATOM 683 N N . HIS A 1 80 ? 0.704 10.461 5.704 1.00 92.75 80 HIS A N 1
ATOM 684 C CA . HIS A 1 80 ? -0.691 10.570 6.126 1.00 92.75 80 HIS A CA 1
ATOM 685 C C . HIS A 1 80 ? -1.020 9.629 7.293 1.00 92.75 80 HIS A C 1
ATOM 687 O O . HIS A 1 80 ? -1.595 10.067 8.290 1.00 92.75 80 HIS A O 1
ATOM 693 N N . LEU A 1 81 ? -0.621 8.358 7.196 1.00 93.00 81 LEU A N 1
ATOM 694 C CA . LEU A 1 81 ? -0.878 7.365 8.234 1.00 93.00 81 LEU A CA 1
ATOM 695 C C . LEU A 1 81 ? -0.164 7.719 9.537 1.00 93.00 81 LEU A C 1
ATOM 697 O O . LEU A 1 81 ? -0.805 7.687 10.587 1.00 93.00 81 LEU A O 1
ATOM 701 N N . LYS A 1 82 ? 1.105 8.144 9.475 1.00 94.69 82 LYS A N 1
ATOM 702 C CA . LYS A 1 82 ? 1.854 8.638 10.643 1.00 94.69 82 LYS A CA 1
ATOM 703 C C . LYS A 1 82 ? 1.120 9.789 11.328 1.00 94.69 82 LYS A C 1
ATOM 705 O O . LYS A 1 82 ? 0.887 9.729 12.529 1.00 94.69 82 LYS A O 1
ATOM 710 N N . ALA A 1 83 ? 0.678 10.782 10.555 1.00 92.25 83 ALA A N 1
ATOM 711 C CA . ALA A 1 83 ? -0.054 11.934 11.082 1.00 92.25 83 ALA A CA 1
ATOM 712 C C . ALA A 1 83 ? -1.408 11.561 11.717 1.00 92.25 83 ALA A C 1
ATOM 714 O O . ALA A 1 83 ? -1.870 12.254 12.614 1.00 92.25 83 ALA A O 1
ATOM 715 N N . SER A 1 84 ? -2.048 10.479 11.261 1.00 89.75 84 SER A N 1
ATOM 716 C CA . SER A 1 84 ? -3.345 10.020 11.784 1.00 89.75 84 SER A CA 1
ATOM 717 C C . SER A 1 84 ? -3.271 9.038 12.960 1.00 89.75 84 SER A C 1
ATOM 719 O O . SER A 1 84 ? -4.315 8.654 13.482 1.00 89.75 84 SER A O 1
ATOM 721 N N . SER A 1 85 ? -2.077 8.572 13.341 1.00 88.06 85 SER A N 1
ATOM 722 C CA . SER A 1 85 ? -1.925 7.450 14.280 1.00 88.06 85 SER A CA 1
ATOM 723 C C . SER A 1 85 ? -0.909 7.662 15.399 1.00 88.06 85 SER A C 1
ATOM 725 O O . SER A 1 85 ? -0.759 6.766 16.217 1.00 88.06 85 SER A O 1
ATOM 727 N N . ASP A 1 86 ? -0.202 8.795 15.448 1.00 88.75 86 ASP A N 1
ATOM 728 C CA . ASP A 1 86 ? 0.954 9.021 16.339 1.00 88.75 86 ASP A CA 1
ATOM 729 C C . ASP A 1 86 ? 2.080 7.975 16.187 1.00 88.75 86 ASP A C 1
ATOM 731 O O . ASP A 1 86 ? 2.965 7.849 17.038 1.00 88.75 86 ASP A O 1
ATOM 735 N N . ALA A 1 87 ? 2.085 7.216 15.087 1.00 93.62 87 ALA A N 1
ATOM 736 C CA . ALA A 1 87 ? 3.135 6.251 14.801 1.00 93.62 87 ALA A CA 1
ATOM 737 C C . ALA A 1 87 ? 4.463 6.964 14.493 1.00 93.62 87 ALA A C 1
ATOM 739 O O . ALA A 1 87 ? 4.539 7.889 13.675 1.00 93.62 87 ALA A O 1
ATOM 740 N N . ARG A 1 88 ? 5.547 6.478 15.105 1.00 95.25 88 ARG A N 1
ATOM 741 C CA . ARG A 1 88 ? 6.915 6.931 14.824 1.00 95.25 88 ARG A CA 1
ATOM 742 C C . ARG A 1 88 ? 7.363 6.474 13.443 1.00 95.25 88 ARG A C 1
ATOM 744 O O . ARG A 1 88 ? 8.042 7.226 12.738 1.00 95.25 88 ARG A O 1
ATOM 751 N N . GLU A 1 89 ? 6.970 5.271 13.051 1.00 95.81 89 GLU A N 1
ATOM 752 C CA . GLU A 1 89 ? 7.289 4.669 11.764 1.00 95.81 89 GLU A CA 1
ATOM 753 C C . GLU A 1 89 ? 6.069 3.941 11.201 1.00 95.81 89 GLU A C 1
ATOM 755 O O . GLU A 1 89 ? 5.250 3.401 11.943 1.00 95.81 89 GLU A O 1
ATOM 760 N N . VAL A 1 90 ? 5.915 3.994 9.877 1.00 96.62 90 VAL A N 1
ATOM 761 C CA . VAL A 1 90 ? 4.854 3.285 9.165 1.00 96.62 90 VAL A CA 1
ATOM 762 C C . VAL A 1 90 ? 5.462 2.604 7.952 1.00 96.62 90 VAL A C 1
ATOM 764 O O . VAL A 1 90 ? 6.050 3.267 7.098 1.00 96.62 90 VAL A O 1
ATOM 767 N N . THR A 1 91 ? 5.263 1.295 7.855 1.00 95.56 91 THR A N 1
ATOM 768 C CA . THR A 1 91 ? 5.622 0.498 6.682 1.00 95.56 91 THR A CA 1
ATOM 769 C C . THR A 1 91 ? 4.356 0.107 5.939 1.00 95.56 91 THR A C 1
ATOM 771 O O . THR A 1 91 ? 3.386 -0.347 6.546 1.00 95.56 91 THR A O 1
ATOM 774 N N . ILE A 1 92 ? 4.354 0.278 4.618 1.00 95.25 92 ILE A N 1
ATOM 775 C CA . ILE A 1 92 ? 3.237 -0.109 3.758 1.00 95.25 92 ILE A CA 1
ATOM 776 C C . ILE A 1 92 ? 3.634 -1.325 2.926 1.00 95.25 92 ILE A C 1
ATOM 778 O O . ILE A 1 92 ? 4.623 -1.285 2.198 1.00 95.25 92 ILE A O 1
ATOM 782 N N . THR A 1 93 ? 2.797 -2.358 2.971 1.00 94.94 93 THR A N 1
ATOM 783 C CA . THR A 1 93 ? 2.910 -3.562 2.147 1.00 94.94 93 THR A CA 1
ATOM 784 C C . THR A 1 93 ? 1.698 -3.652 1.223 1.00 94.94 93 THR A C 1
ATOM 786 O O . THR A 1 93 ? 0.544 -3.498 1.65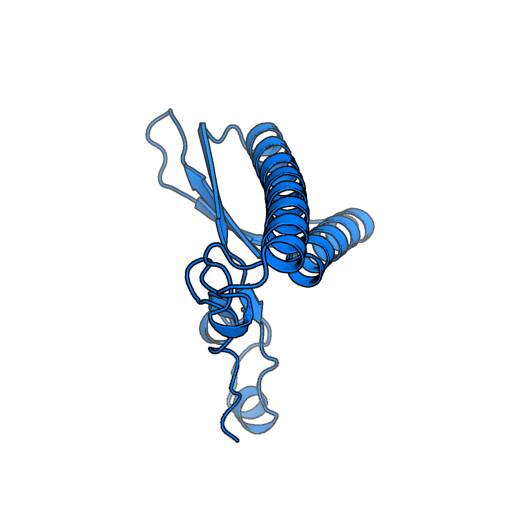2 1.00 94.94 93 THR A O 1
ATOM 789 N N . ARG A 1 94 ? 1.938 -3.894 -0.072 1.00 95.00 94 ARG A N 1
ATOM 790 C CA . ARG A 1 94 ? 0.866 -4.238 -1.014 1.00 95.00 94 ARG A CA 1
ATOM 791 C C . ARG A 1 94 ? 0.338 -5.622 -0.656 1.00 95.00 94 ARG A C 1
ATOM 793 O O . ARG A 1 94 ? 1.098 -6.509 -0.292 1.00 95.00 94 ARG A O 1
ATOM 800 N N . VAL A 1 95 ? -0.974 -5.790 -0.720 1.00 94.38 95 VAL A N 1
ATOM 801 C CA . VAL A 1 95 ? -1.635 -7.043 -0.357 1.00 94.38 95 VAL A CA 1
ATOM 802 C C . VAL A 1 95 ? -2.710 -7.312 -1.387 1.00 94.38 95 VAL A C 1
ATOM 804 O O . VAL A 1 95 ? -3.474 -6.399 -1.703 1.00 94.38 95 VAL A O 1
ATOM 807 N N . GLU A 1 96 ? -2.754 -8.539 -1.880 1.00 93.75 96 GLU A N 1
ATOM 808 C CA . GLU A 1 96 ? -3.857 -9.074 -2.662 1.00 93.75 96 GLU A CA 1
ATOM 809 C C . GLU A 1 96 ? -4.840 -9.769 -1.723 1.00 93.75 96 GLU A C 1
ATOM 811 O O . GLU A 1 96 ? -4.439 -10.519 -0.834 1.00 93.75 96 GLU A O 1
ATOM 816 N N . HIS A 1 97 ? -6.128 -9.500 -1.909 1.00 93.81 97 HIS A N 1
ATOM 817 C CA . HIS A 1 97 ? -7.201 -10.195 -1.214 1.00 93.81 97 HIS A CA 1
ATOM 818 C C . HIS A 1 97 ? -7.993 -10.997 -2.241 1.00 93.81 97 HIS A C 1
ATOM 820 O O . HIS A 1 97 ? -8.741 -10.414 -3.030 1.00 93.81 97 HIS A O 1
ATOM 826 N N . ARG A 1 98 ? -7.823 -12.321 -2.248 1.00 94.44 98 ARG A N 1
ATOM 827 C CA . ARG A 1 98 ? -8.602 -13.177 -3.146 1.00 94.44 98 ARG A CA 1
ATOM 828 C C . ARG A 1 98 ? -10.003 -13.398 -2.567 1.00 94.44 98 ARG A C 1
ATOM 830 O O . ARG A 1 98 ? -10.130 -13.600 -1.360 1.00 94.44 98 ARG A O 1
ATOM 837 N N . PRO A 1 99 ? -11.060 -13.436 -3.391 1.00 92.94 99 PRO A N 1
ATOM 838 C CA . PRO A 1 99 ? -12.341 -13.938 -2.919 1.00 92.94 99 PRO A CA 1
ATOM 839 C C . PRO A 1 99 ? -12.212 -15.431 -2.562 1.00 92.94 99 PRO A C 1
ATOM 841 O O . PRO A 1 99 ? -11.481 -16.169 -3.239 1.00 92.94 99 PRO A O 1
ATOM 844 N N . PRO A 1 100 ? -12.915 -15.912 -1.523 1.00 95.50 100 PRO A N 1
ATOM 845 C CA . PRO A 1 100 ? -13.019 -17.342 -1.301 1.00 95.50 100 PRO A CA 1
ATOM 846 C C . PRO A 1 100 ? -13.804 -17.978 -2.450 1.00 95.50 100 PRO A C 1
ATOM 848 O O . PRO A 1 100 ? -14.728 -17.382 -3.013 1.00 95.50 100 PRO A O 1
ATOM 851 N N . THR A 1 101 ? -13.452 -19.211 -2.792 1.00 95.50 101 THR A N 1
ATOM 852 C CA . THR A 1 101 ? -14.239 -20.010 -3.733 1.00 95.50 101 THR A CA 1
ATOM 853 C C . THR A 1 101 ? -15.601 -20.363 -3.119 1.00 95.50 101 THR A C 1
ATOM 855 O O . THR A 1 101 ? -15.742 -20.386 -1.891 1.00 95.50 101 THR A O 1
ATOM 858 N N . PRO A 1 102 ? -16.618 -20.707 -3.934 1.00 96.50 102 PRO A N 1
ATOM 859 C CA . PRO A 1 102 ? -17.915 -21.130 -3.407 1.00 96.50 102 PRO A CA 1
ATOM 860 C C . PRO A 1 102 ? -17.819 -22.295 -2.411 1.00 96.50 102 PRO A C 1
ATOM 862 O O . PRO A 1 102 ? -18.531 -22.300 -1.411 1.00 96.50 102 PRO A O 1
ATOM 865 N N . TYR A 1 103 ? -16.916 -23.254 -2.642 1.00 97.38 103 TYR A N 1
ATOM 866 C CA . TYR A 1 103 ? -16.716 -24.398 -1.748 1.00 97.38 103 TYR A CA 1
ATOM 867 C C . TYR A 1 103 ? -16.096 -23.997 -0.406 1.00 97.38 103 TYR A C 1
ATOM 869 O O . TYR A 1 103 ? -16.567 -24.453 0.632 1.00 97.38 103 TYR A O 1
ATOM 877 N N . GLU A 1 104 ? -15.086 -23.123 -0.406 1.00 97.06 104 GLU A N 1
ATOM 878 C CA . GLU A 1 104 ? -14.481 -22.605 0.830 1.00 97.06 104 GLU A CA 1
ATOM 879 C C . GLU A 1 104 ? -15.497 -21.809 1.654 1.00 97.06 104 GLU A C 1
ATOM 881 O O . GLU A 1 104 ? -15.595 -21.994 2.867 1.00 97.06 104 GLU A O 1
ATOM 886 N N . PHE A 1 105 ? -16.296 -20.968 0.991 1.00 96.00 105 PHE A N 1
ATOM 887 C CA . PHE A 1 105 ? -17.334 -20.180 1.651 1.00 96.00 105 PHE A CA 1
ATOM 888 C C . PHE A 1 105 ? -18.425 -21.066 2.266 1.00 96.00 105 PHE A C 1
ATOM 890 O O . PHE A 1 105 ? -18.785 -20.891 3.429 1.00 96.00 105 PHE A O 1
ATOM 897 N N . LEU A 1 106 ? -18.916 -22.065 1.522 1.00 96.56 106 LEU A N 1
ATOM 898 C CA . LEU A 1 106 ? -19.867 -23.055 2.044 1.00 96.56 106 LEU A CA 1
ATOM 899 C C . LEU A 1 106 ? -19.260 -23.916 3.162 1.00 96.56 106 LEU A C 1
ATOM 901 O O . LEU A 1 106 ? -19.982 -24.358 4.053 1.00 96.56 106 LEU A O 1
ATOM 905 N N . GLY A 1 107 ? -17.940 -24.113 3.144 1.00 96.00 107 GLY A N 1
ATOM 906 C CA . GLY A 1 107 ? -17.167 -24.742 4.214 1.00 96.00 107 GLY A CA 1
ATOM 907 C C . GLY A 1 107 ? -16.968 -23.866 5.457 1.00 96.00 107 GLY A C 1
ATOM 908 O O . GLY A 1 107 ? -16.364 -24.325 6.423 1.00 96.00 107 GLY A O 1
ATOM 909 N N . GLY A 1 108 ? -17.478 -22.629 5.459 1.00 96.25 108 GLY A N 1
ATOM 910 C CA . GLY A 1 108 ? -17.440 -21.712 6.599 1.00 96.25 108 GLY A CA 1
ATOM 911 C C . GLY A 1 108 ? -16.315 -20.676 6.562 1.00 96.25 108 GLY A C 1
ATOM 912 O O . GLY A 1 108 ? -16.203 -19.891 7.507 1.00 96.25 108 GLY A O 1
ATOM 913 N N . LEU A 1 109 ? -15.502 -20.629 5.497 1.00 96.25 109 LEU A N 1
ATOM 914 C CA . LEU A 1 109 ? -14.485 -19.590 5.344 1.00 96.25 109 LEU A CA 1
ATOM 915 C C . LEU A 1 109 ? -15.156 -18.223 5.169 1.00 96.25 109 LEU A C 1
ATOM 917 O O . LEU A 1 109 ? -16.014 -18.031 4.303 1.00 96.25 109 LEU A O 1
ATOM 921 N N . ARG A 1 110 ? -14.764 -17.258 6.000 1.00 93.88 110 ARG A N 1
ATOM 922 C CA . ARG A 1 110 ? -15.324 -15.906 5.958 1.00 93.88 110 ARG A CA 1
ATOM 923 C C . ARG A 1 110 ? -14.657 -15.065 4.872 1.00 93.88 110 ARG A C 1
ATOM 925 O O . ARG A 1 110 ? -13.485 -15.247 4.571 1.00 93.88 110 ARG A O 1
ATOM 932 N N . LEU A 1 111 ? -15.395 -14.092 4.335 1.00 90.44 111 LEU A N 1
ATOM 933 C CA . LEU A 1 111 ? -14.893 -13.147 3.324 1.00 90.44 111 LEU A CA 1
ATOM 934 C C . LEU A 1 111 ? -13.755 -12.249 3.831 1.00 90.44 111 LEU A C 1
ATOM 936 O O . LEU A 1 111 ? -13.067 -11.646 3.024 1.00 90.44 111 LEU A O 1
ATOM 940 N N . ASP A 1 112 ? -13.612 -12.094 5.146 1.00 88.38 112 ASP A N 1
ATOM 941 C CA . ASP A 1 112 ? -12.602 -11.262 5.801 1.00 88.38 112 ASP A CA 1
ATOM 942 C C . ASP A 1 112 ? -11.492 -12.089 6.468 1.00 88.38 112 ASP A C 1
ATOM 944 O O . ASP A 1 112 ? -10.704 -11.558 7.253 1.00 88.38 112 ASP A O 1
ATOM 948 N N . ASP A 1 113 ? -11.420 -13.389 6.167 1.00 92.06 113 ASP A N 1
ATOM 949 C CA . ASP A 1 113 ? -10.426 -14.279 6.753 1.00 92.06 113 ASP A CA 1
ATOM 950 C C . ASP A 1 113 ? -8.998 -13.867 6.357 1.00 92.06 113 ASP A C 1
ATOM 952 O O . ASP A 1 113 ? -8.694 -13.642 5.185 1.00 92.06 113 ASP A O 1
ATOM 956 N N . ARG A 1 114 ? -8.087 -13.798 7.339 1.00 89.56 114 ARG A N 1
ATOM 957 C CA . ARG A 1 114 ? -6.697 -13.350 7.131 1.00 89.56 114 ARG A CA 1
ATOM 958 C C . ARG A 1 114 ? -5.928 -14.234 6.145 1.00 89.56 114 ARG A C 1
ATOM 960 O O . ARG A 1 114 ? -4.986 -13.743 5.528 1.00 89.56 114 ARG A O 1
ATOM 967 N N . THR A 1 115 ? -6.315 -15.499 5.983 1.00 92.75 115 THR A N 1
ATOM 968 C CA . THR A 1 115 ? -5.696 -16.442 5.034 1.00 92.75 115 THR A CA 1
ATOM 969 C C . THR A 1 115 ? -5.978 -16.100 3.570 1.00 92.75 115 THR A C 1
ATOM 971 O O . THR A 1 115 ? -5.251 -16.550 2.687 1.00 92.75 115 THR A O 1
ATOM 974 N N . LEU A 1 116 ? -6.984 -15.262 3.299 1.00 94.31 116 LEU A N 1
ATOM 975 C CA . LEU A 1 116 ? -7.304 -14.773 1.956 1.00 94.31 116 LEU A CA 1
ATOM 976 C C . LEU A 1 116 ? -6.404 -13.610 1.506 1.00 94.31 116 LEU A C 1
ATOM 978 O O . LEU A 1 116 ? -6.494 -13.179 0.355 1.00 94.31 116 LEU A O 1
ATOM 982 N N . PHE A 1 117 ? -5.547 -13.096 2.394 1.00 93.56 117 PHE A N 1
ATOM 983 C CA . PHE A 1 117 ? -4.685 -11.945 2.141 1.00 93.56 117 PHE A CA 1
ATOM 984 C C . PHE A 1 117 ? -3.229 -12.371 1.925 1.00 93.56 117 PHE A C 1
ATOM 986 O O . PHE A 1 117 ? -2.539 -12.754 2.873 1.00 93.56 117 PHE A O 1
ATOM 993 N N . ALA A 1 118 ? -2.729 -12.213 0.701 1.00 94.19 118 ALA A N 1
ATOM 994 C CA . ALA A 1 118 ? -1.340 -12.476 0.336 1.00 94.19 118 ALA A CA 1
ATOM 995 C C . ALA A 1 118 ? -0.541 -11.170 0.220 1.00 94.19 118 ALA A C 1
ATOM 997 O O . ALA A 1 118 ? -1.004 -10.195 -0.370 1.00 94.19 118 ALA A O 1
ATOM 998 N N . ASN A 1 119 ? 0.669 -11.132 0.782 1.00 93.62 119 ASN A N 1
ATOM 999 C CA . ASN A 1 119 ? 1.567 -9.988 0.611 1.00 93.62 119 ASN A CA 1
ATOM 1000 C C . ASN A 1 119 ? 2.169 -10.001 -0.799 1.00 93.62 119 ASN A C 1
ATOM 1002 O O . ASN A 1 119 ? 2.650 -11.035 -1.249 1.00 93.62 119 ASN A O 1
ATOM 1006 N N . LEU A 1 120 ? 2.204 -8.838 -1.445 1.00 92.44 120 LEU A N 1
ATOM 1007 C CA . LEU A 1 120 ? 2.891 -8.618 -2.715 1.00 92.44 120 LEU A CA 1
ATOM 1008 C C . LEU A 1 120 ? 4.223 -7.901 -2.420 1.00 92.44 120 LEU A C 1
ATOM 1010 O O . LEU A 1 120 ? 4.187 -6.725 -2.028 1.00 92.44 120 LEU A O 1
ATOM 1014 N N . PRO A 1 121 ? 5.375 -8.588 -2.526 1.00 87.56 121 PRO A N 1
ATOM 1015 C CA . PRO A 1 121 ? 6.680 -8.022 -2.186 1.00 87.56 121 PRO A CA 1
ATOM 1016 C C . PRO A 1 121 ? 7.109 -6.913 -3.162 1.00 87.56 121 PRO A C 1
ATOM 1018 O O . PRO A 1 121 ? 6.583 -6.785 -4.266 1.00 87.56 121 PRO A O 1
ATOM 1021 N N . ASP A 1 122 ? 8.066 -6.081 -2.741 1.00 85.50 122 ASP A N 1
ATOM 1022 C CA . ASP A 1 122 ? 8.607 -4.984 -3.567 1.00 85.50 122 ASP A CA 1
ATOM 1023 C C . ASP A 1 122 ? 9.825 -5.410 -4.412 1.00 85.50 122 ASP A C 1
ATOM 1025 O O . ASP A 1 122 ? 10.202 -4.713 -5.356 1.00 85.50 122 ASP A O 1
ATOM 1029 N N . ASP A 1 123 ? 10.434 -6.550 -4.069 1.00 72.06 123 ASP A N 1
ATOM 1030 C CA . ASP A 1 123 ? 11.743 -6.991 -4.570 1.00 72.06 123 ASP A CA 1
ATOM 1031 C C . ASP A 1 123 ? 11.669 -7.895 -5.812 1.00 72.06 123 ASP A C 1
ATOM 1033 O O . ASP A 1 123 ? 12.702 -8.247 -6.379 1.00 72.06 123 ASP A O 1
ATOM 1037 N N . GLU A 1 124 ? 10.470 -8.264 -6.258 1.00 62.62 124 GLU A N 1
ATOM 1038 C CA . GLU A 1 124 ? 10.294 -9.069 -7.464 1.00 62.62 124 GLU A CA 1
ATOM 1039 C C . GLU A 1 124 ? 10.396 -8.162 -8.698 1.00 62.62 124 GLU A C 1
ATOM 1041 O O . GLU A 1 124 ? 9.553 -7.293 -8.934 1.00 62.62 124 GLU A O 1
ATOM 1046 N N . SER A 1 125 ? 11.445 -8.348 -9.509 1.00 55.06 125 SER A N 1
ATOM 1047 C CA . SER A 1 125 ? 11.411 -7.925 -10.913 1.00 55.06 125 SER A CA 1
ATOM 1048 C C . SER A 1 125 ? 10.155 -8.530 -11.547 1.00 55.06 125 SER A C 1
ATOM 1050 O O . SER A 1 125 ? 9.817 -9.667 -11.232 1.00 55.06 125 SER A O 1
ATOM 1052 N N . GLY A 1 126 ? 9.442 -7.774 -12.388 1.00 52.19 126 GLY A N 1
ATOM 1053 C CA . GLY A 1 126 ? 8.059 -8.046 -12.833 1.00 52.19 126 GLY A CA 1
ATOM 1054 C C . GLY A 1 126 ? 7.759 -9.376 -13.558 1.00 52.19 126 GLY A C 1
ATOM 1055 O O . GLY A 1 126 ? 6.708 -9.480 -14.179 1.00 52.19 126 GLY A O 1
ATOM 1056 N N . GLU A 1 127 ? 8.636 -10.376 -13.481 1.00 44.28 127 GLU A N 1
ATOM 1057 C CA . GLU A 1 127 ? 8.484 -11.752 -13.969 1.00 44.28 127 GLU A CA 1
ATOM 1058 C C . GLU A 1 127 ? 7.629 -12.661 -13.057 1.00 44.28 127 GLU A C 1
ATOM 1060 O O . GLU A 1 127 ? 7.101 -13.667 -13.527 1.00 44.28 127 GLU A O 1
ATOM 1065 N N . ALA A 1 128 ? 7.446 -12.344 -11.770 1.00 40.53 128 ALA A N 1
ATOM 1066 C CA . ALA A 1 128 ? 6.863 -13.291 -10.803 1.00 40.53 128 ALA A CA 1
ATOM 1067 C C . ALA A 1 128 ? 5.321 -13.290 -10.687 1.00 40.53 128 ALA A C 1
ATOM 1069 O O . ALA A 1 128 ? 4.770 -13.975 -9.831 1.00 40.53 128 ALA A O 1
ATOM 1070 N N . LEU A 1 129 ? 4.594 -12.597 -11.570 1.00 44.34 129 LEU A N 1
ATOM 1071 C CA . LEU A 1 129 ? 3.130 -12.724 -11.678 1.00 44.34 129 LEU A CA 1
ATOM 1072 C C . LEU A 1 129 ? 2.732 -13.745 -12.759 1.00 44.34 129 LEU A C 1
ATOM 1074 O O . LEU A 1 129 ? 1.847 -13.513 -13.580 1.00 44.34 129 LEU A O 1
ATOM 1078 N N . THR A 1 130 ? 3.388 -14.907 -12.771 1.00 37.38 130 THR A N 1
ATOM 1079 C CA . THR A 1 130 ? 2.884 -16.072 -13.505 1.00 37.38 130 THR A CA 1
ATOM 1080 C C . THR A 1 130 ? 1.872 -16.796 -12.624 1.00 37.38 130 THR A C 1
ATOM 1082 O O . THR A 1 130 ? 2.197 -17.657 -11.811 1.00 37.38 130 THR A O 1
ATOM 1085 N N . TRP A 1 131 ? 0.606 -16.413 -12.779 1.00 37.28 131 TRP A N 1
ATOM 1086 C CA . TRP A 1 131 ? -0.524 -17.232 -12.354 1.00 37.28 131 TRP A CA 1
ATOM 1087 C C . TRP A 1 131 ? -0.370 -18.631 -12.971 1.00 37.28 131 TRP A C 1
ATOM 1089 O O . TRP A 1 131 ? -0.423 -18.779 -14.193 1.00 37.28 131 TRP A O 1
ATOM 1099 N N . SER A 1 132 ? -0.123 -19.642 -12.133 1.00 28.67 132 SER A N 1
ATOM 1100 C CA . SER A 1 132 ? -0.299 -21.042 -12.526 1.00 28.67 132 SER A CA 1
ATOM 1101 C C . SER A 1 132 ? -1.761 -21.436 -12.284 1.00 28.67 132 SER A C 1
ATOM 1103 O O . SER A 1 132 ? -2.264 -21.146 -11.195 1.00 28.67 132 SER A O 1
ATOM 1105 N N . PRO A 1 133 ? -2.433 -22.037 -13.286 1.00 47.66 133 PRO A N 1
ATOM 1106 C CA . PRO A 1 133 ? -3.841 -22.430 -13.217 1.00 47.66 133 PRO A CA 1
ATOM 1107 C C . PRO A 1 133 ? -4.123 -23.537 -12.197 1.00 47.66 133 PRO A C 1
ATOM 1109 O O . PRO A 1 133 ? -3.215 -24.360 -11.935 1.00 47.66 133 PRO A O 1
#

Sequence (133 aa):
MRGRLEYGDGREAEERIYPNLNTEWPRLLYHRHFMLSESLHNRYVPRLPPPELAGNAEQIQRWRAARQEYERLRDSYVTHLKASSDAREVTITRVEHRPPTPYEFLGGLRLDDRTLFANLPDDESGEALTWSP

Radius of gyration: 17.42 Å; chains: 1; bounding box: 41×37×47 Å